Protein AF-E9SET3-F1 (afdb_monomer)

Sequence (63 aa):
MMNKITFTGNRKDNGNTVSGYYLCLHQTDDTDLHIIVDEHGEYHPVDPKTLTNDAVKTKKERL

Foldseek 3Di:
DDWDKKKWFAFPPPRDIAIAHWDWDQDPVRDIFIWHQHPVRDTGTGDPVGIDIDTDDDDDPDD

Structure (mmCIF, N/CA/C/O backbone):
data_AF-E9SET3-F1
#
_entry.id   AF-E9SET3-F1
#
loop_
_atom_site.group_PDB
_atom_site.id
_atom_site.type_symbol
_atom_site.label_atom_id
_atom_site.label_alt_id
_atom_site.label_comp_id
_atom_site.label_asym_id
_atom_site.label_entity_id
_atom_site.label_seq_id
_atom_site.pdbx_PDB_ins_code
_atom_site.Cartn_x
_atom_site.Cartn_y
_atom_site.Cartn_z
_atom_site.occupancy
_atom_site.B_iso_or_equiv
_atom_site.auth_seq_id
_atom_site.auth_comp_id
_atom_site.auth_asym_id
_atom_site.auth_atom_id
_atom_site.pdbx_PDB_model_num
ATOM 1 N N . MET A 1 1 ? -3.044 14.075 -21.985 1.00 55.91 1 MET A N 1
ATOM 2 C CA . MET A 1 1 ? -2.012 13.119 -21.531 1.00 55.91 1 MET A CA 1
ATOM 3 C C . MET A 1 1 ? -2.186 12.975 -20.031 1.00 55.91 1 MET A C 1
ATOM 5 O O . MET A 1 1 ? -2.160 13.995 -19.356 1.00 55.91 1 MET A O 1
ATOM 9 N N . MET A 1 2 ? -2.490 11.778 -19.537 1.00 52.66 2 MET A N 1
ATOM 10 C CA . MET A 1 2 ? -2.802 11.548 -18.125 1.00 52.66 2 MET A CA 1
ATOM 11 C C . MET A 1 2 ? -1.598 10.846 -17.495 1.00 52.66 2 MET A C 1
ATOM 13 O O . MET A 1 2 ? -1.169 9.805 -17.989 1.00 52.66 2 MET A O 1
ATOM 17 N N . ASN A 1 3 ? -0.997 11.464 -16.478 1.00 71.00 3 ASN A N 1
ATOM 18 C CA . ASN A 1 3 ? 0.117 10.855 -15.757 1.00 71.00 3 ASN A CA 1
ATOM 19 C C . ASN A 1 3 ? -0.426 9.665 -14.964 1.00 71.00 3 ASN A C 1
ATOM 21 O O . ASN A 1 3 ? -1.385 9.820 -14.208 1.00 71.00 3 ASN A O 1
ATOM 25 N N . LYS A 1 4 ? 0.180 8.490 -15.138 1.00 78.31 4 LYS A N 1
ATOM 26 C CA . LYS A 1 4 ? -0.138 7.320 -14.323 1.00 78.31 4 LYS A CA 1
ATOM 27 C C . LYS A 1 4 ? 0.598 7.465 -12.991 1.00 78.31 4 LYS A C 1
ATOM 29 O O . LYS A 1 4 ? 1.826 7.516 -12.965 1.00 78.31 4 LYS A O 1
ATOM 34 N N . ILE A 1 5 ? -0.156 7.567 -11.902 1.00 84.50 5 ILE A N 1
ATOM 35 C CA . ILE A 1 5 ? 0.392 7.513 -10.546 1.00 84.50 5 ILE A CA 1
ATOM 36 C C . ILE A 1 5 ? 0.215 6.080 -10.063 1.00 84.50 5 ILE A C 1
ATOM 38 O O . ILE A 1 5 ? -0.910 5.578 -10.018 1.00 84.50 5 ILE A O 1
ATOM 42 N N . THR A 1 6 ? 1.325 5.427 -9.748 1.00 91.31 6 THR A N 1
ATOM 43 C CA . THR A 1 6 ? 1.335 4.167 -9.008 1.00 91.31 6 THR A CA 1
ATOM 44 C C . THR A 1 6 ? 1.802 4.442 -7.591 1.00 91.31 6 THR A C 1
ATOM 46 O O . THR A 1 6 ? 2.323 5.510 -7.276 1.00 91.31 6 THR A O 1
ATOM 49 N N . PHE A 1 7 ? 1.572 3.487 -6.716 1.00 94.31 7 PHE A N 1
ATOM 50 C CA . PHE A 1 7 ? 2.018 3.527 -5.342 1.00 94.31 7 PHE A CA 1
ATOM 51 C C . PHE A 1 7 ? 2.764 2.243 -5.065 1.00 94.31 7 PHE A C 1
ATOM 53 O O . PHE A 1 7 ? 2.444 1.206 -5.645 1.00 94.31 7 PHE A O 1
ATOM 60 N N . THR A 1 8 ? 3.710 2.328 -4.148 1.00 94.88 8 THR A N 1
ATOM 61 C CA . THR A 1 8 ? 4.422 1.181 -3.611 1.00 94.88 8 THR A CA 1
ATOM 62 C C . THR A 1 8 ? 4.160 1.095 -2.119 1.00 94.88 8 THR A C 1
ATOM 64 O O . THR A 1 8 ? 4.091 2.118 -1.444 1.00 94.88 8 THR A O 1
ATOM 67 N N . GLY A 1 9 ? 3.967 -0.115 -1.606 1.00 94.81 9 GLY A N 1
ATOM 68 C CA . GLY A 1 9 ? 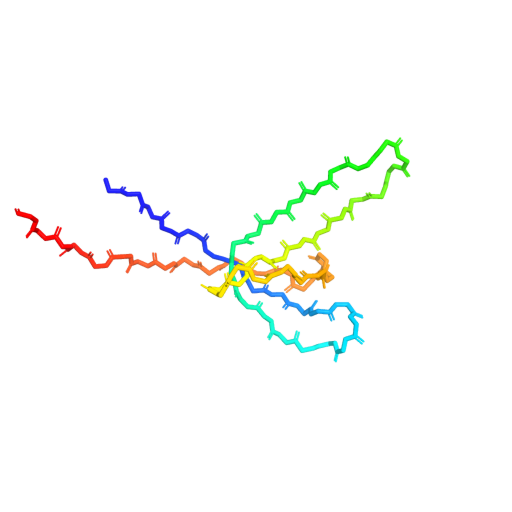3.717 -0.357 -0.189 1.00 94.81 9 GLY A CA 1
ATOM 69 C C . GLY A 1 9 ? 4.079 -1.779 0.209 1.00 94.81 9 GLY A C 1
ATOM 70 O O . GLY A 1 9 ? 4.201 -2.663 -0.638 1.00 94.81 9 GLY A O 1
ATOM 71 N N . ASN A 1 10 ? 4.255 -2.011 1.505 1.00 96.06 10 ASN A N 1
ATOM 72 C CA . ASN A 1 10 ? 4.518 -3.340 2.041 1.00 96.06 10 ASN A CA 1
ATOM 73 C C . ASN A 1 10 ? 3.205 -4.063 2.309 1.00 96.06 10 ASN A C 1
ATOM 75 O O . ASN A 1 10 ? 2.310 -3.544 2.987 1.00 96.06 10 ASN A O 1
ATOM 79 N N . ARG A 1 11 ? 3.112 -5.289 1.800 1.00 94.12 11 ARG A N 1
ATOM 80 C CA . ARG A 1 11 ? 1.992 -6.181 2.064 1.00 94.12 11 ARG A CA 1
ATOM 81 C C . ARG A 1 11 ? 1.880 -6.473 3.557 1.00 94.12 11 ARG A C 1
ATOM 83 O O . ARG A 1 11 ? 2.881 -6.753 4.217 1.00 94.12 11 ARG A O 1
ATOM 90 N N . LYS A 1 12 ? 0.654 -6.468 4.083 1.00 90.62 12 LYS A N 1
ATOM 91 C CA . LYS A 1 12 ? 0.401 -6.763 5.505 1.00 90.62 12 LYS A CA 1
ATOM 92 C C . LYS A 1 12 ? 0.676 -8.223 5.880 1.00 90.62 12 LYS A C 1
ATOM 94 O O . LYS A 1 12 ? 0.964 -8.493 7.039 1.00 90.62 12 LYS A O 1
ATOM 99 N N . ASP A 1 13 ? 0.555 -9.155 4.935 1.00 88.38 13 ASP A N 1
ATOM 100 C CA . ASP A 1 13 ? 0.628 -10.597 5.201 1.00 88.38 13 ASP A CA 1
ATOM 101 C C . ASP A 1 13 ? 2.061 -11.138 5.282 1.00 88.38 13 ASP A C 1
ATOM 103 O O . ASP A 1 13 ? 2.328 -12.044 6.067 1.00 88.38 13 ASP A O 1
ATOM 107 N N . ASN A 1 14 ? 2.986 -10.590 4.490 1.00 91.75 14 ASN A N 1
ATOM 108 C CA . ASN A 1 14 ? 4.364 -11.084 4.414 1.00 91.75 14 ASN A CA 1
ATOM 109 C C . ASN A 1 14 ? 5.444 -9.988 4.426 1.00 91.75 14 ASN A C 1
ATOM 111 O O . ASN A 1 14 ? 6.627 -10.313 4.379 1.00 91.75 14 ASN A O 1
ATOM 115 N N . GLY A 1 15 ? 5.067 -8.706 4.483 1.00 89.75 15 GLY A N 1
ATOM 116 C CA . GLY A 1 15 ? 6.004 -7.579 4.501 1.00 89.75 15 GLY A CA 1
ATOM 117 C C . GLY A 1 15 ? 6.697 -7.288 3.166 1.00 89.75 15 GLY A C 1
ATOM 118 O O . GLY A 1 15 ? 7.478 -6.341 3.097 1.00 89.75 15 GLY A O 1
ATOM 119 N N . ASN A 1 16 ? 6.416 -8.053 2.106 1.00 94.06 16 ASN A N 1
ATOM 120 C CA . ASN A 1 16 ? 7.009 -7.820 0.794 1.00 94.06 1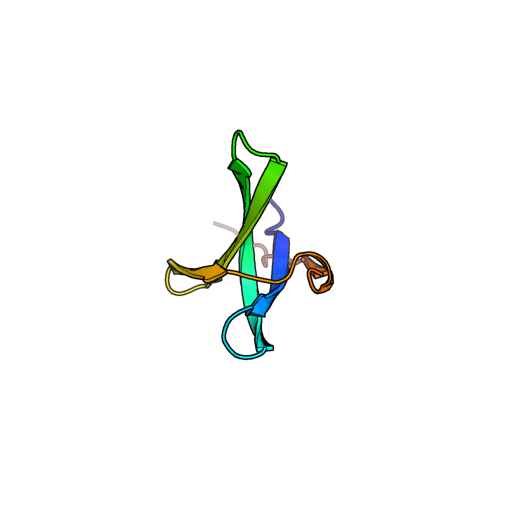6 ASN A CA 1
ATOM 121 C C . ASN A 1 16 ? 6.465 -6.537 0.174 1.00 94.06 16 ASN A C 1
ATOM 123 O O . ASN A 1 16 ? 5.274 -6.237 0.258 1.00 94.06 16 ASN A O 1
ATOM 127 N N . THR A 1 17 ? 7.343 -5.809 -0.498 1.00 94.44 17 THR A N 1
ATOM 128 C CA . THR A 1 17 ? 6.979 -4.607 -1.237 1.00 94.44 17 THR A CA 1
ATOM 129 C C . THR A 1 17 ? 6.231 -4.969 -2.520 1.00 94.44 17 THR A C 1
ATOM 131 O O . THR A 1 17 ? 6.645 -5.862 -3.258 1.00 94.44 17 THR A O 1
ATOM 134 N N . VAL A 1 18 ? 5.141 -4.258 -2.797 1.00 95.38 18 VAL A N 1
ATOM 135 C CA . VAL A 1 18 ? 4.350 -4.375 -4.025 1.00 95.38 18 VAL A CA 1
ATOM 136 C C . VAL A 1 18 ? 4.056 -2.989 -4.584 1.00 95.38 18 VAL A C 1
ATOM 138 O O . VAL A 1 18 ? 3.883 -2.042 -3.819 1.00 95.38 18 VAL A O 1
ATOM 141 N N . SER A 1 19 ? 4.010 -2.872 -5.911 1.00 94.62 19 SER A N 1
ATOM 142 C CA . SER A 1 19 ? 3.709 -1.628 -6.616 1.00 94.62 19 SER A CA 1
ATOM 143 C C . SER A 1 19 ? 2.499 -1.799 -7.524 1.00 94.62 19 SER A C 1
ATOM 145 O O . SER A 1 19 ? 2.296 -2.865 -8.103 1.00 94.62 19 SER A O 1
ATOM 147 N N . GLY A 1 20 ? 1.690 -0.754 -7.658 1.00 94.44 20 GLY A N 1
ATOM 148 C CA . GLY A 1 20 ? 0.492 -0.800 -8.485 1.00 94.44 20 GLY A CA 1
ATOM 149 C C . GLY A 1 20 ? -0.418 0.403 -8.288 1.00 94.44 20 GLY A C 1
ATOM 150 O O . GLY A 1 20 ? 0.016 1.475 -7.865 1.00 94.44 20 GLY A O 1
ATOM 151 N N . TYR A 1 21 ? -1.694 0.253 -8.621 1.00 94.19 21 TYR A N 1
ATOM 152 C CA . TYR A 1 21 ? -2.692 1.285 -8.361 1.00 94.19 21 TYR A CA 1
ATOM 153 C C . TYR A 1 21 ? -3.195 1.185 -6.929 1.00 94.19 21 TYR A C 1
ATOM 155 O O . TYR A 1 21 ? -3.599 0.121 -6.474 1.00 94.19 21 TYR A O 1
ATOM 163 N N . TYR A 1 22 ? -3.201 2.307 -6.227 1.00 94.12 22 TYR A N 1
ATOM 164 C CA . TYR A 1 22 ? -3.680 2.359 -4.857 1.00 94.12 22 TYR A CA 1
ATOM 165 C C . TYR A 1 22 ? -5.191 2.574 -4.788 1.00 94.12 22 TYR A C 1
ATOM 167 O O . TYR A 1 22 ? -5.743 3.436 -5.476 1.00 94.12 22 TYR A O 1
ATOM 175 N N . LEU A 1 23 ? -5.835 1.814 -3.908 1.00 93.88 23 LEU A N 1
ATOM 176 C CA . LEU A 1 23 ? -7.234 1.940 -3.527 1.00 93.88 23 LEU A CA 1
ATOM 177 C C . LEU A 1 23 ? -7.323 2.054 -2.002 1.00 93.88 23 LEU A C 1
ATOM 179 O O . LEU A 1 23 ? -6.715 1.271 -1.271 1.00 93.88 23 LEU A O 1
ATOM 183 N N . CYS A 1 24 ? -8.121 3.008 -1.529 1.00 93.44 24 CYS A N 1
ATOM 184 C CA . CYS A 1 24 ? -8.525 3.111 -0.131 1.00 93.44 24 CYS A CA 1
ATOM 185 C C . CYS A 1 24 ? -10.034 2.891 -0.055 1.00 93.44 24 CYS A C 1
ATOM 187 O O . CYS A 1 24 ? -10.790 3.616 -0.707 1.00 93.44 24 CYS A O 1
ATOM 189 N N . LEU A 1 25 ? -10.464 1.882 0.696 1.00 90.31 25 LEU A N 1
ATOM 190 C CA . LEU A 1 25 ? -11.873 1.590 0.932 1.00 90.31 25 LEU A CA 1
ATOM 191 C C . LEU A 1 25 ? -12.202 1.948 2.382 1.00 90.31 25 LEU A C 1
ATOM 193 O O . LEU A 1 25 ? -11.714 1.292 3.300 1.00 90.31 25 LEU A O 1
ATOM 197 N N . HI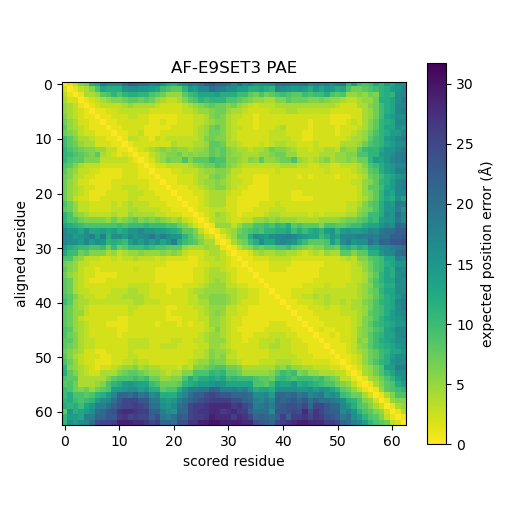S A 1 26 ? -13.024 2.977 2.576 1.00 89.06 26 HIS A N 1
ATOM 198 C CA . HIS A 1 26 ? -13.490 3.389 3.900 1.00 89.06 26 HIS A CA 1
ATOM 199 C C . HIS A 1 26 ? -14.611 2.461 4.373 1.00 89.06 26 HIS A C 1
ATOM 201 O O . HIS A 1 26 ? -15.637 2.338 3.695 1.00 89.06 26 HIS A O 1
ATOM 207 N N . GLN A 1 27 ? -14.424 1.804 5.519 1.00 83.12 27 GLN A N 1
ATOM 208 C CA . GLN A 1 27 ? -15.478 1.033 6.183 1.00 83.12 27 GLN A CA 1
ATOM 209 C C . GLN A 1 27 ? -16.187 1.887 7.243 1.00 83.12 27 GLN A C 1
ATOM 211 O O . GLN A 1 27 ? -15.644 2.855 7.766 1.00 83.12 27 GLN A O 1
ATOM 216 N N . THR A 1 28 ? -17.441 1.544 7.542 1.00 77.75 28 THR A N 1
ATOM 217 C CA . THR A 1 28 ? -18.321 2.280 8.473 1.00 77.75 28 THR A CA 1
ATOM 218 C C . THR A 1 28 ? -17.888 2.235 9.942 1.00 77.75 28 THR A C 1
ATOM 220 O O . THR A 1 28 ? -18.493 2.920 10.762 1.00 77.75 28 THR A O 1
ATOM 223 N N . ASP A 1 29 ? -16.886 1.430 10.286 1.00 79.69 29 ASP A N 1
ATOM 224 C CA . ASP A 1 29 ? -16.366 1.199 11.638 1.00 79.69 29 ASP A CA 1
ATOM 225 C C . ASP A 1 29 ? -14.961 1.798 11.857 1.00 79.69 29 ASP A C 1
ATOM 227 O O . ASP A 1 29 ? -14.194 1.303 12.680 1.00 79.69 29 ASP A O 1
ATOM 231 N N . ASP A 1 30 ? -14.627 2.865 11.122 1.00 68.00 30 ASP A N 1
ATOM 232 C CA . ASP A 1 30 ? -13.336 3.575 11.170 1.00 68.00 30 ASP A CA 1
ATOM 233 C C . ASP A 1 30 ? -12.113 2.711 10.798 1.00 68.00 30 ASP A C 1
ATOM 235 O O . ASP A 1 30 ? -10.966 3.085 11.069 1.00 68.00 30 ASP A O 1
ATOM 239 N N . THR A 1 31 ? -12.318 1.565 10.136 1.00 81.94 31 THR A N 1
ATOM 240 C CA . THR A 1 31 ? -11.215 0.764 9.596 1.00 81.94 31 THR A CA 1
ATOM 241 C C . THR A 1 31 ? -11.056 0.955 8.089 1.00 81.94 31 THR A C 1
ATOM 243 O O . THR A 1 31 ? -11.782 0.407 7.263 1.00 81.94 31 THR A O 1
ATOM 246 N N . ASP A 1 32 ? -10.058 1.749 7.704 1.00 89.94 32 ASP A N 1
ATOM 247 C CA . ASP A 1 32 ? -9.688 1.899 6.299 1.00 89.94 32 ASP A CA 1
ATOM 248 C C . ASP A 1 32 ? -8.948 0.657 5.786 1.00 89.94 32 ASP A C 1
ATOM 250 O O . ASP A 1 32 ? -7.933 0.208 6.341 1.00 89.94 32 ASP A O 1
ATOM 254 N N . LEU A 1 33 ? -9.434 0.113 4.669 1.00 91.06 33 LEU A N 1
ATOM 255 C CA . LEU A 1 33 ? -8.758 -0.950 3.941 1.00 91.06 33 LEU A CA 1
ATOM 256 C C . LEU A 1 33 ? -7.928 -0.352 2.802 1.00 91.06 33 LEU A C 1
ATOM 258 O O . LEU A 1 33 ? -8.449 0.129 1.796 1.00 91.06 33 LEU A O 1
ATOM 262 N N . HIS A 1 34 ? -6.612 -0.425 2.967 1.00 94.06 34 HIS A N 1
ATOM 263 C CA . HIS A 1 34 ? -5.619 0.052 2.011 1.00 94.06 34 HIS A CA 1
ATOM 264 C C . HIS A 1 34 ? -5.129 -1.105 1.137 1.00 94.06 34 HIS A C 1
ATOM 266 O O . HIS A 1 34 ? -4.617 -2.102 1.658 1.00 94.06 34 HIS A O 1
ATOM 272 N N . ILE A 1 35 ? -5.286 -0.979 -0.181 1.00 95.50 35 ILE A N 1
ATOM 273 C CA . ILE A 1 35 ? -4.979 -2.030 -1.157 1.00 95.50 35 ILE A CA 1
ATOM 274 C C . ILE A 1 35 ? -4.134 -1.455 -2.296 1.00 95.50 35 ILE A C 1
ATOM 276 O O . ILE A 1 35 ? -4.397 -0.357 -2.783 1.00 95.50 35 ILE A O 1
ATOM 280 N N . ILE A 1 36 ? -3.151 -2.224 -2.758 1.00 96.12 36 ILE A N 1
ATOM 281 C CA . ILE A 1 36 ? -2.503 -2.034 -4.057 1.00 96.12 36 ILE A CA 1
ATOM 282 C C . ILE A 1 36 ? -3.031 -3.093 -5.024 1.00 96.12 36 ILE A C 1
ATOM 284 O O . ILE A 1 36 ? -3.019 -4.278 -4.701 1.00 96.12 36 ILE A O 1
ATOM 288 N N . VAL A 1 37 ? -3.491 -2.659 -6.197 1.00 95.69 37 VAL A N 1
ATOM 289 C CA . VAL A 1 37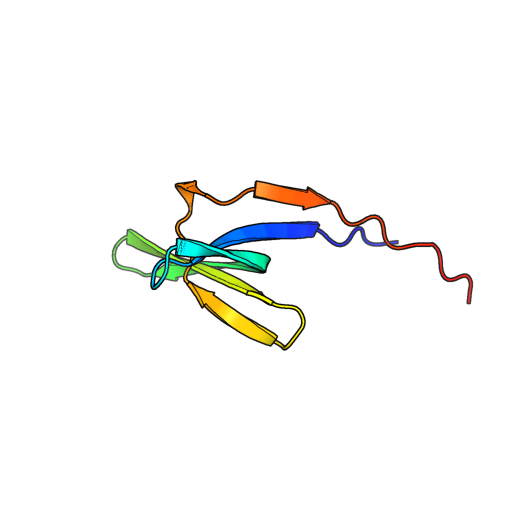 ? -3.803 -3.522 -7.342 1.00 95.69 37 VAL A CA 1
ATOM 290 C C . VAL A 1 37 ? -2.592 -3.547 -8.258 1.00 95.69 37 VAL A C 1
ATOM 292 O O . VAL A 1 37 ? -2.244 -2.506 -8.827 1.00 95.69 37 VAL A O 1
ATOM 295 N N . ASP A 1 38 ? -1.929 -4.694 -8.359 1.00 93.81 38 ASP A N 1
ATOM 296 C CA . ASP A 1 38 ? -0.701 -4.832 -9.141 1.00 93.81 38 ASP A CA 1
ATOM 297 C C . ASP A 1 38 ? -0.963 -4.802 -10.664 1.00 93.81 38 ASP A C 1
ATOM 299 O O . ASP A 1 38 ? -2.082 -4.583 -11.139 1.00 93.81 38 ASP A O 1
ATOM 303 N N . GLU A 1 39 ? 0.088 -4.981 -11.464 1.00 90.81 39 GLU A N 1
ATOM 304 C CA . GLU A 1 39 ? -0.030 -4.992 -12.927 1.00 90.81 39 GLU A CA 1
ATOM 305 C C . GLU A 1 39 ? -0.771 -6.214 -13.496 1.00 90.81 39 GLU A C 1
ATOM 307 O O . GLU A 1 39 ? -1.289 -6.136 -14.612 1.00 90.81 39 GLU A O 1
ATOM 312 N N . HIS A 1 40 ? -0.866 -7.303 -12.729 1.00 94.06 40 HIS A N 1
ATOM 313 C CA . HIS A 1 40 ? -1.619 -8.510 -13.075 1.00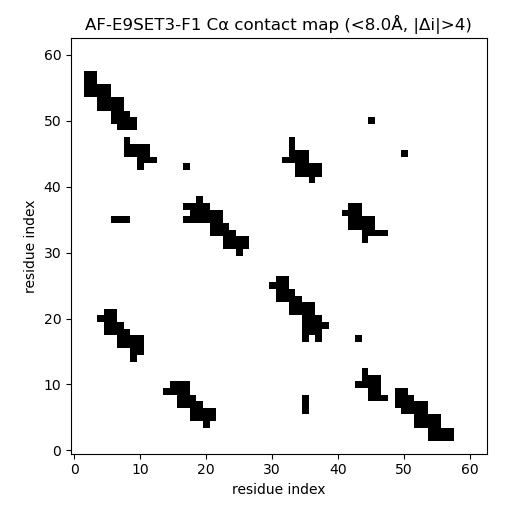 94.06 40 HIS A CA 1
ATOM 314 C C . HIS A 1 40 ? -3.096 -8.410 -12.663 1.00 94.06 40 HIS A C 1
ATOM 316 O O . HIS A 1 40 ? -3.899 -9.266 -13.037 1.00 94.06 40 HIS A O 1
ATOM 322 N N . GLY A 1 41 ? -3.472 -7.352 -11.935 1.00 92.81 41 GLY A N 1
ATOM 323 C CA . GLY A 1 41 ? -4.817 -7.154 -11.405 1.00 92.81 41 GLY A CA 1
ATOM 324 C C . GLY A 1 41 ? -5.057 -7.850 -10.063 1.00 92.81 41 GLY A C 1
ATOM 325 O O . GLY A 1 41 ? -6.212 -7.975 -9.651 1.00 92.81 41 GLY A O 1
ATOM 326 N N . GLU A 1 42 ? -4.005 -8.303 -9.378 1.00 95.31 42 GLU A N 1
ATOM 327 C CA . GLU A 1 42 ? -4.101 -8.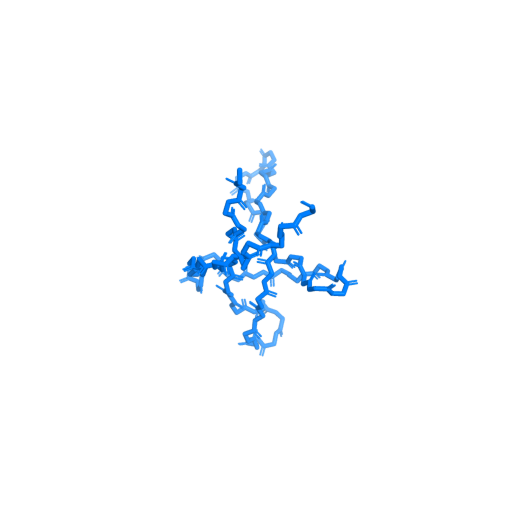892 -8.045 1.00 95.31 42 GLU A CA 1
ATOM 328 C C . GLU A 1 42 ? -4.219 -7.819 -6.960 1.00 95.31 42 GLU A C 1
ATOM 330 O O . GLU A 1 42 ? -3.585 -6.765 -7.012 1.00 95.31 42 GLU A O 1
ATOM 335 N N . TYR A 1 43 ? -5.034 -8.103 -5.943 1.00 95.44 43 TYR A N 1
ATOM 336 C CA . TYR A 1 43 ? -5.279 -7.203 -4.820 1.00 95.44 43 TYR A CA 1
ATOM 337 C C . TYR A 1 43 ? -4.369 -7.555 -3.645 1.00 95.44 43 TYR A C 1
ATOM 339 O O . TYR A 1 43 ? -4.423 -8.661 -3.103 1.00 95.44 43 TYR A O 1
ATOM 347 N N . HIS A 1 44 ? -3.592 -6.580 -3.187 1.00 95.62 44 HIS A N 1
ATOM 348 C CA . HIS A 1 44 ? -2.666 -6.742 -2.076 1.00 95.62 44 HIS A CA 1
ATOM 349 C C . HIS A 1 44 ? -2.988 -5.762 -0.944 1.00 95.62 44 HIS A C 1
ATOM 351 O O . HIS A 1 44 ? -2.805 -4.556 -1.114 1.00 95.62 44 HIS A O 1
ATOM 357 N N . PRO A 1 45 ? -3.444 -6.242 0.226 1.00 94.94 45 PRO A N 1
ATOM 358 C CA . PRO A 1 45 ? -3.603 -5.402 1.406 1.00 94.94 45 PRO A CA 1
ATOM 359 C C . PRO A 1 45 ? -2.238 -4.895 1.874 1.00 94.94 45 PRO A C 1
ATOM 361 O O . PRO A 1 45 ? -1.318 -5.691 2.081 1.00 94.94 45 PRO A O 1
ATOM 364 N N . VAL A 1 46 ? -2.108 -3.590 2.089 1.00 95.31 46 VAL A N 1
ATOM 365 C CA . VAL A 1 46 ? -0.831 -2.950 2.443 1.00 95.31 46 VAL A CA 1
ATOM 366 C C . VAL A 1 46 ? -0.938 -2.115 3.707 1.00 95.31 46 VAL A C 1
ATOM 368 O O . VAL A 1 46 ? -2.009 -1.608 4.043 1.00 95.31 46 VAL A O 1
ATOM 371 N N . ASP A 1 47 ? 0.167 -1.991 4.443 1.00 93.06 47 ASP A N 1
ATOM 372 C CA . ASP A 1 47 ? 0.226 -1.063 5.573 1.00 93.06 47 ASP A CA 1
ATOM 373 C C . ASP A 1 47 ? 0.257 0.380 5.037 1.00 93.06 47 ASP A C 1
ATOM 375 O O . ASP A 1 47 ? 1.215 0.740 4.340 1.00 93.06 47 ASP A O 1
ATOM 379 N N . PRO A 1 48 ? -0.738 1.228 5.363 1.00 91.56 48 PRO A N 1
ATOM 380 C CA . PRO A 1 48 ? -0.763 2.613 4.903 1.00 91.56 48 PRO A CA 1
ATOM 381 C C . PRO A 1 48 ? 0.478 3.419 5.292 1.00 91.56 48 PRO A C 1
ATOM 383 O O . PRO A 1 48 ? 0.842 4.352 4.580 1.00 91.56 48 PRO A O 1
ATOM 386 N N . LYS A 1 49 ? 1.170 3.053 6.378 1.00 93.44 49 LYS A N 1
ATOM 387 C CA . LYS A 1 49 ? 2.402 3.730 6.822 1.00 93.44 49 LYS A CA 1
ATOM 388 C C . LYS A 1 49 ? 3.585 3.506 5.884 1.00 93.44 49 LYS A C 1
ATOM 390 O O . LYS A 1 49 ? 4.588 4.204 5.991 1.00 93.44 49 LYS A O 1
ATOM 395 N N . THR A 1 50 ? 3.480 2.518 5.001 1.00 93.75 50 THR 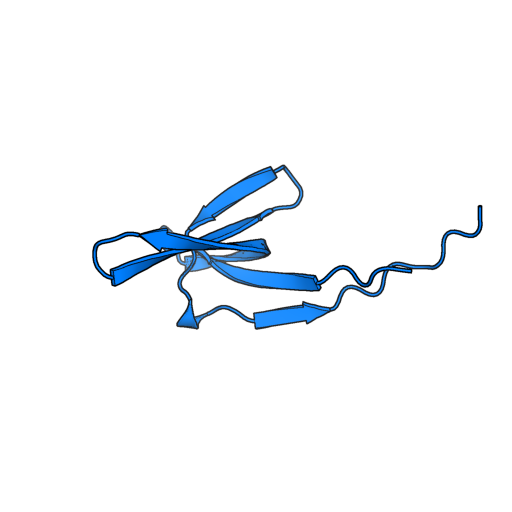A N 1
ATOM 396 C CA . THR A 1 50 ? 4.537 2.135 4.058 1.00 93.75 50 THR A CA 1
ATOM 397 C C . THR A 1 50 ? 4.271 2.632 2.640 1.00 93.75 50 THR A C 1
ATOM 399 O O . THR A 1 50 ? 5.098 2.405 1.764 1.00 93.75 50 THR A O 1
ATOM 402 N N . LEU A 1 51 ? 3.134 3.301 2.412 1.00 93.00 51 LEU A N 1
ATOM 403 C CA . LEU A 1 51 ? 2.743 3.791 1.096 1.00 93.00 51 LEU A CA 1
ATOM 404 C C . LEU A 1 51 ? 3.612 4.967 0.647 1.00 93.00 51 LEU A C 1
ATOM 406 O O . LEU A 1 51 ? 3.713 5.986 1.333 1.00 93.00 51 LEU A O 1
ATOM 410 N N . THR A 1 52 ? 4.165 4.852 -0.556 1.00 93.31 52 THR A N 1
ATOM 411 C CA . THR A 1 52 ? 4.897 5.919 -1.242 1.00 93.31 52 THR A CA 1
ATOM 412 C C . THR A 1 52 ? 4.386 6.091 -2.667 1.00 93.31 52 THR A C 1
ATOM 414 O O . THR A 1 52 ? 4.087 5.112 -3.349 1.00 93.31 52 THR A O 1
ATOM 417 N N . ASN A 1 53 ? 4.291 7.339 -3.133 1.00 90.06 53 ASN A N 1
ATOM 418 C CA . ASN A 1 53 ? 3.823 7.642 -4.485 1.00 90.06 53 ASN A CA 1
A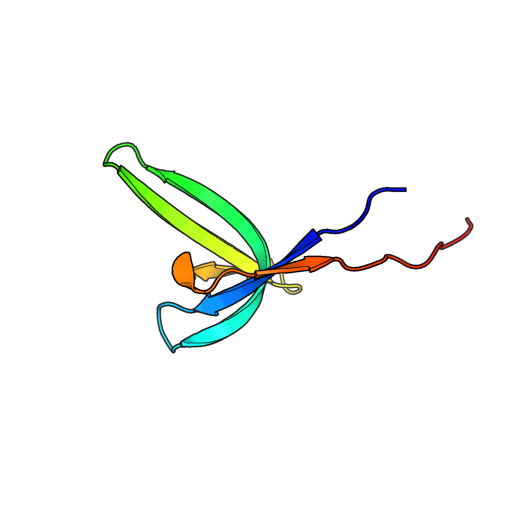TOM 419 C C . ASN A 1 53 ? 4.964 7.493 -5.490 1.00 90.06 53 ASN A C 1
ATOM 421 O O . ASN A 1 53 ? 5.979 8.182 -5.381 1.00 90.06 53 ASN A O 1
ATOM 425 N N . ASP A 1 54 ? 4.726 6.711 -6.535 1.00 83.88 54 ASP A N 1
ATOM 426 C CA . ASP A 1 54 ? 5.626 6.553 -7.668 1.00 83.88 54 ASP A CA 1
ATOM 427 C C . ASP A 1 54 ? 4.991 7.160 -8.920 1.00 83.88 54 ASP A C 1
ATOM 429 O O . ASP A 1 54 ? 3.991 6.689 -9.469 1.00 83.88 54 ASP A O 1
ATOM 433 N N . ALA A 1 55 ? 5.573 8.260 -9.391 1.00 74.06 55 ALA A N 1
ATOM 434 C CA . ALA A 1 55 ? 5.119 8.910 -10.611 1.00 74.06 55 ALA A CA 1
ATOM 435 C C . ALA A 1 55 ? 5.715 8.206 -11.839 1.00 74.06 55 ALA A C 1
ATOM 437 O O . ALA A 1 55 ? 6.889 8.397 -12.168 1.00 74.06 55 ALA A O 1
ATOM 438 N N . VAL A 1 56 ? 4.897 7.449 -12.574 1.00 68.19 56 VAL A N 1
ATOM 439 C CA . VAL A 1 56 ? 5.313 6.838 -13.841 1.00 68.19 56 VAL A CA 1
ATOM 440 C C . VAL A 1 56 ? 5.033 7.815 -14.983 1.00 68.19 56 VAL A C 1
ATOM 442 O O . VAL A 1 56 ? 3.887 8.079 -15.352 1.00 68.19 56 VAL A O 1
ATOM 445 N N . LYS A 1 57 ? 6.095 8.362 -15.583 1.00 62.00 57 LYS A N 1
ATOM 446 C CA . LYS A 1 57 ? 5.988 9.163 -16.811 1.00 62.00 57 LYS A CA 1
ATOM 447 C C . LYS A 1 57 ? 5.733 8.227 -17.993 1.00 62.00 57 LYS A C 1
ATOM 449 O O . LYS A 1 57 ? 6.667 7.635 -18.530 1.00 62.00 57 LYS A O 1
ATOM 454 N N . THR A 1 58 ? 4.482 8.098 -18.419 1.00 54.19 58 THR A N 1
ATOM 455 C CA . THR A 1 58 ? 4.135 7.400 -19.663 1.00 54.19 58 THR A CA 1
ATOM 456 C C . THR A 1 58 ? 4.789 8.114 -20.852 1.00 54.19 58 THR A C 1
ATOM 458 O O . THR A 1 58 ? 4.594 9.314 -21.066 1.00 54.19 58 THR A O 1
ATOM 461 N N . LYS A 1 59 ? 5.614 7.389 -21.623 1.00 52.59 59 LYS A N 1
ATOM 462 C CA . LYS A 1 59 ? 6.182 7.881 -22.889 1.00 52.59 59 LYS A CA 1
ATOM 463 C C . LYS A 1 59 ? 5.038 8.303 -23.820 1.00 52.59 59 LYS A C 1
ATOM 465 O O . LYS A 1 59 ? 4.021 7.625 -23.898 1.00 52.59 59 LYS A O 1
ATOM 470 N N . LYS A 1 60 ? 5.216 9.426 -24.532 1.00 48.31 60 LYS A N 1
ATOM 471 C CA . LYS A 1 60 ? 4.335 9.842 -25.635 1.00 48.31 60 LYS A CA 1
ATOM 472 C C . LYS A 1 60 ? 4.336 8.746 -26.702 1.00 48.31 60 LYS A C 1
ATOM 474 O O . LYS A 1 60 ? 5.267 8.703 -27.500 1.00 48.31 60 LYS A O 1
ATOM 479 N N . GLU A 1 61 ? 3.308 7.910 -26.752 1.00 50.97 61 GLU A N 1
ATOM 480 C CA . GLU A 1 61 ? 2.964 7.241 -28.003 1.00 50.97 61 GLU A CA 1
ATOM 481 C C . GLU A 1 61 ? 2.174 8.238 -28.844 1.00 50.97 61 GLU A C 1
ATOM 483 O O . GLU A 1 61 ? 1.084 8.688 -28.488 1.00 50.97 61 GLU A O 1
ATOM 488 N N . ARG A 1 62 ? 2.826 8.698 -29.910 1.00 40.78 62 ARG A N 1
ATOM 489 C CA . ARG A 1 62 ? 2.226 9.536 -30.937 1.00 40.78 62 ARG A CA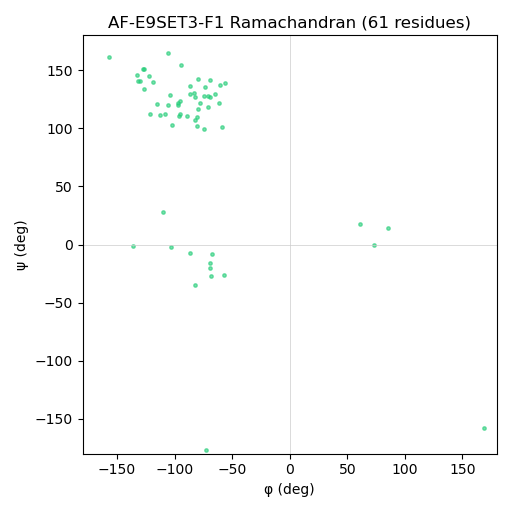 1
ATOM 490 C C . ARG A 1 62 ? 1.472 8.578 -31.861 1.00 40.78 62 ARG A C 1
ATOM 492 O O . ARG A 1 62 ? 2.125 7.874 -32.624 1.00 40.78 62 ARG A O 1
ATOM 499 N N . LEU A 1 63 ? 0.146 8.515 -31.704 1.00 43.00 63 LEU A N 1
ATOM 500 C CA . LEU A 1 63 ? -0.753 7.963 -32.723 1.00 43.00 63 LEU A CA 1
ATOM 501 C C . LEU A 1 63 ? -0.615 8.767 -34.022 1.00 43.00 63 LEU A C 1
ATOM 503 O O . LEU A 1 63 ? -0.414 10.006 -33.924 1.00 43.00 63 LEU A O 1
#

Mean predicted aligned error: 6.78 Å

Organism: NCBI:txid246199

Solvent-accessible surface area (backbone atoms only — not comparable to full-atom values): 3857 Å² total; per-residue (Å²): 139,81,78,48,67,32,29,33,24,26,27,68,89,77,60,51,77,47,56,20,43,72,46,77,48,83,44,100,81,82,52,70,47,37,32,33,33,32,93,87,68,50,82,39,54,30,43,73,92,51,57,44,84,41,80,46,80,73,75,87,78,81,128

Radius of gyration: 13.46 Å; Cα contacts (8 Å, |Δi|>4): 121; chains: 1; bounding box: 25×24×44 Å

Secondary structure (DSSP, 8-state):
--PEEEEEEEBTTT--EEEEEEEEEE-TTS-EEEEEE-TTS-EEEB-GGG-EEEEE-------

pLDDT: mean 84.5, std 15.33, range [40.78, 96.12]

Nearest PDB structures (foldseek):
  2x5c-assembly2_B  TM=4.989E-01  e=5.817E-02  Pyrobaculum spherical virus
  1zq1-assembly1_B  TM=5.293E-01  e=3.151E-01  Pyrococcus abyssi
  2d6f-assembly1_A  TM=4.894E-01  e=7.758E-01  Methanothermobacter thermautotrophicus
  2d6f-assembly1_B  TM=4.769E-01  e=9.718E-01  Methanothermobacter thermautotrophicus
  7r0w-assembly1_V  TM=5.573E-01  e=2.678E+00  Synechocystis